Protein AF-A0A1B6HUF6-F1 (afdb_monomer_lite)

Secondary structure (DSSP, 8-state):
-----TTSEEEEEPPPTTS----EE--TTTGGG--TT--EEEEE-HHHHHHHHHHH--TTS-HHHHHHHHHHHHHHTTSHHHHHHHHHHHHHHHHHHTT-TT--HHHHHHHHHHHHHHHHTTS-----HHHHHHHHHHHHSSS---GGGS---

Organism: NCBI:txid320908

Foldseek 3Di:
DDDDDPQQKFKWWADDPPDDGQTETDDPVCVVVDDPPTDIDIDGHLLNLLQQLQVLLDPPDDPVSLQVSLQVLLRNLSYLRNLVNNLVRHLVSLVVSLPDPPDDPVSNVSSVSNVVSNVVSVNDPDDDPVVVVSVVCVVPPPPDDPPVVDDDD

pLDDT: mean 84.22, std 14.63, range [41.72, 97.56]

Sequence (153 aa):
MVTYEKGKFALQLLPSVSEPEVFVYITDFNRYMIKNGRELRLVYSPPLLAKMIKDKLNPRGSIENLTWALKKSAICSTDSTFCKEFYPTGYSALRVLLNELLLTKDLYKKALQTILNLIKSNYLKDLDKDFLLQLKKIIISDQPIEEGIIETA

Structure (mmCIF, N/CA/C/O backbone):
data_AF-A0A1B6HUF6-F1
#
_entry.id   AF-A0A1B6HUF6-F1
#
loop_
_atom_site.group_PDB
_atom_site.id
_atom_site.type_symbol
_atom_site.label_atom_id
_atom_site.label_alt_id
_atom_site.label_comp_id
_atom_site.label_asym_id
_atom_site.label_entity_id
_atom_site.label_seq_id
_atom_site.pdbx_PDB_ins_code
_atom_site.Cartn_x
_atom_site.Cartn_y
_atom_site.Cartn_z
_atom_site.occupancy
_atom_site.B_iso_or_equiv
_atom_site.auth_seq_id
_atom_site.auth_comp_id
_atom_site.auth_asym_id
_atom_site.auth_atom_id
_atom_site.pdbx_PDB_model_num
ATOM 1 N N . MET A 1 1 ? 23.726 -19.827 1.070 1.00 44.16 1 MET A N 1
ATOM 2 C CA . MET A 1 1 ? 23.733 -19.654 -0.398 1.00 44.16 1 MET A CA 1
ATOM 3 C C . MET A 1 1 ? 22.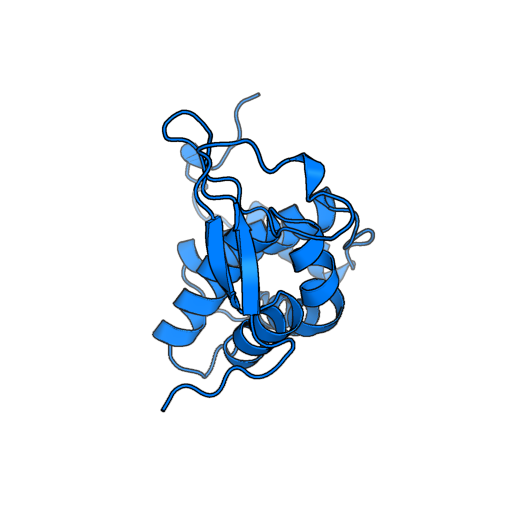406 -19.006 -0.770 1.00 44.16 1 MET A C 1
ATOM 5 O O . MET A 1 1 ? 21.381 -19.570 -0.418 1.00 44.16 1 MET A O 1
ATOM 9 N N . VAL A 1 2 ? 22.396 -17.792 -1.333 1.00 48.75 2 VAL A N 1
ATOM 10 C CA . VAL A 1 2 ? 21.142 -17.125 -1.736 1.00 48.75 2 VAL A CA 1
ATOM 11 C C . VAL A 1 2 ? 20.772 -17.649 -3.118 1.00 48.75 2 VAL A C 1
ATOM 13 O O . VAL A 1 2 ? 21.371 -17.256 -4.114 1.00 48.75 2 VAL A O 1
ATOM 16 N N . THR A 1 3 ? 19.836 -18.589 -3.181 1.00 56.84 3 THR A N 1
ATOM 17 C CA . THR A 1 3 ? 19.291 -19.095 -4.442 1.00 56.84 3 THR A CA 1
ATOM 18 C C . THR A 1 3 ? 18.327 -18.056 -5.010 1.00 56.84 3 THR A C 1
ATOM 20 O O . THR A 1 3 ? 17.380 -17.643 -4.340 1.00 56.84 3 THR A O 1
ATOM 23 N N . TYR A 1 4 ? 18.574 -17.600 -6.239 1.00 57.97 4 TYR A N 1
ATOM 24 C CA . TYR A 1 4 ? 17.667 -16.692 -6.936 1.00 57.97 4 TYR A CA 1
ATOM 25 C C . TYR A 1 4 ? 16.382 -17.444 -7.293 1.00 57.97 4 TYR A C 1
ATOM 27 O O . TYR A 1 4 ? 16.357 -18.257 -8.215 1.00 57.97 4 TYR A O 1
ATOM 35 N N . GLU A 1 5 ? 15.307 -17.193 -6.552 1.00 74.44 5 GLU A N 1
ATOM 36 C CA . GLU A 1 5 ? 13.987 -17.710 -6.897 1.00 74.44 5 GLU A CA 1
ATOM 37 C C . GLU A 1 5 ? 13.267 -16.723 -7.815 1.00 74.44 5 GLU A C 1
ATOM 39 O O . GLU A 1 5 ? 13.022 -15.560 -7.467 1.00 74.44 5 GLU A O 1
ATOM 44 N N . LYS A 1 6 ? 12.924 -17.205 -9.011 1.00 74.44 6 LYS A N 1
ATOM 45 C CA . LYS A 1 6 ? 12.212 -16.432 -10.028 1.00 74.44 6 LYS A CA 1
ATOM 46 C C . LYS A 1 6 ? 10.926 -15.843 -9.438 1.00 74.44 6 LYS A C 1
ATOM 48 O O . LYS A 1 6 ? 10.131 -16.551 -8.830 1.00 74.44 6 LYS A O 1
ATOM 53 N N . GLY A 1 7 ? 10.724 -14.540 -9.631 1.00 80.56 7 GLY A N 1
ATOM 54 C CA . GLY A 1 7 ? 9.521 -13.832 -9.180 1.00 80.56 7 GLY A CA 1
ATOM 55 C C . GLY A 1 7 ? 9.548 -13.332 -7.730 1.00 80.56 7 GLY A C 1
ATOM 56 O O . GLY A 1 7 ? 8.625 -12.618 -7.337 1.00 80.56 7 GLY A O 1
ATOM 57 N N . LYS A 1 8 ? 10.593 -13.621 -6.937 1.00 89.75 8 LYS A N 1
ATOM 58 C CA . LYS A 1 8 ? 10.734 -13.040 -5.585 1.00 89.75 8 LYS A CA 1
ATOM 59 C C . LYS A 1 8 ? 11.169 -11.582 -5.587 1.00 89.75 8 LYS A C 1
ATOM 61 O O . LYS A 1 8 ? 10.838 -10.846 -4.659 1.00 89.75 8 LYS A O 1
ATOM 66 N N . PHE A 1 9 ? 11.903 -11.169 -6.613 1.00 93.69 9 PHE A N 1
ATOM 67 C CA . PHE A 1 9 ? 12.515 -9.850 -6.673 1.00 93.69 9 PHE A CA 1
ATOM 68 C C . PHE A 1 9 ? 12.064 -9.072 -7.906 1.00 93.69 9 PHE A C 1
ATOM 70 O O . PHE A 1 9 ? 11.682 -9.656 -8.919 1.00 93.69 9 PHE A O 1
ATOM 77 N N . ALA A 1 10 ? 12.116 -7.751 -7.800 1.00 94.19 10 ALA A N 1
ATOM 78 C CA . ALA A 1 10 ? 11.866 -6.801 -8.870 1.00 94.19 10 ALA A CA 1
ATOM 79 C C . ALA A 1 10 ? 12.882 -5.655 -8.794 1.00 94.19 10 ALA A C 1
ATOM 81 O O . ALA A 1 10 ? 13.559 -5.467 -7.778 1.00 94.19 10 ALA A O 1
ATOM 82 N N . LEU A 1 11 ? 12.982 -4.892 -9.879 1.00 93.69 11 LEU A N 1
ATOM 83 C CA . LEU A 1 11 ? 13.780 -3.674 -9.923 1.00 93.69 11 LEU A CA 1
ATOM 84 C C . LEU A 1 11 ? 12.905 -2.475 -9.573 1.00 93.69 11 LEU A C 1
ATOM 86 O O . LEU A 1 11 ? 11.735 -2.408 -9.952 1.00 93.69 11 LEU A O 1
ATOM 90 N N . GLN A 1 12 ? 13.489 -1.521 -8.864 1.00 92.19 12 GLN A N 1
ATOM 91 C CA . GLN A 1 12 ? 12.849 -0.258 -8.535 1.00 92.19 12 GLN A CA 1
ATOM 92 C C . GLN A 1 12 ? 13.798 0.893 -8.840 1.00 92.19 12 GLN A C 1
ATOM 94 O O . GLN A 1 12 ? 14.993 0.807 -8.541 1.00 92.19 12 GLN A O 1
ATOM 99 N N . LEU A 1 13 ? 13.260 1.956 -9.435 1.00 88.81 13 LEU A N 1
ATOM 100 C CA . LEU A 1 13 ? 14.018 3.167 -9.717 1.00 88.81 13 LEU A CA 1
ATOM 101 C C . LEU A 1 13 ? 14.371 3.865 -8.402 1.00 88.81 13 LEU A C 1
ATOM 103 O O . LEU A 1 13 ? 13.505 4.029 -7.539 1.00 88.81 13 LEU A O 1
ATOM 107 N N . LEU A 1 14 ? 15.636 4.255 -8.238 1.00 80.38 14 LEU A N 1
ATOM 108 C CA . LEU A 1 14 ? 16.030 5.124 -7.135 1.00 80.38 14 LEU A CA 1
ATOM 109 C C . LEU A 1 14 ? 15.676 6.583 -7.480 1.00 80.38 14 LEU A C 1
ATOM 111 O O . LEU A 1 14 ? 15.893 7.004 -8.625 1.00 80.38 14 LEU A O 1
ATOM 115 N N . PRO A 1 15 ? 15.127 7.355 -6.521 1.00 70.75 15 PRO A N 1
ATOM 116 C CA . PRO A 1 15 ? 14.898 8.775 -6.728 1.00 70.75 15 PRO A CA 1
ATOM 117 C C . PRO A 1 15 ? 16.228 9.476 -7.002 1.00 70.75 15 PRO A C 1
ATOM 119 O O . PRO A 1 15 ? 17.252 9.150 -6.398 1.00 70.75 15 PRO A O 1
ATOM 122 N N . SER A 1 16 ? 16.222 10.441 -7.920 1.00 67.12 16 SER A N 1
ATOM 123 C CA . SER A 1 16 ? 17.357 11.362 -8.030 1.00 67.12 16 SER A CA 1
ATOM 124 C C . SER A 1 16 ? 17.372 12.302 -6.829 1.00 67.12 16 SER A C 1
ATOM 126 O O . SER A 1 16 ? 16.319 12.613 -6.286 1.00 67.12 16 SER A O 1
ATOM 128 N N . VAL A 1 17 ? 18.550 12.799 -6.442 1.00 64.12 17 VAL A N 1
ATOM 129 C CA . VAL A 1 17 ? 18.742 13.689 -5.273 1.00 64.12 17 VAL A CA 1
ATOM 130 C C . VAL A 1 17 ? 17.822 14.928 -5.299 1.00 64.12 17 VAL A C 1
ATOM 132 O O . VAL A 1 17 ? 17.519 15.496 -4.256 1.00 64.12 17 VAL A O 1
ATOM 135 N N . SER A 1 18 ? 17.351 15.333 -6.482 1.00 60.00 18 SER A N 1
ATOM 136 C CA . SER A 1 18 ? 16.465 16.481 -6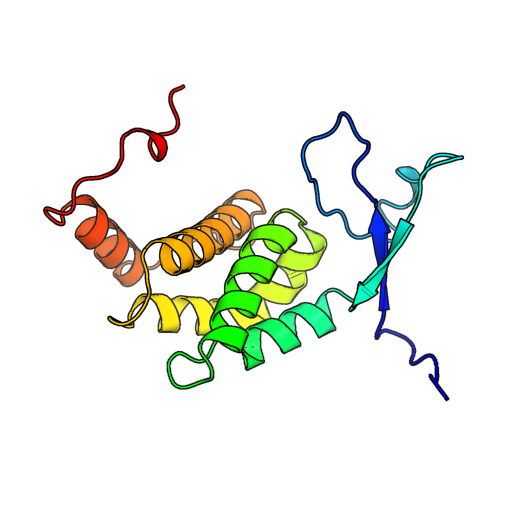.711 1.00 60.00 18 SER A CA 1
ATOM 137 C C . SER A 1 18 ? 14.982 16.134 -6.911 1.00 60.00 18 SER A C 1
ATOM 139 O O . SER A 1 18 ? 14.186 17.033 -7.164 1.00 60.00 18 SER A O 1
ATOM 141 N N . GLU A 1 19 ? 14.602 14.857 -6.885 1.00 60.31 19 GLU A N 1
ATOM 142 C CA . GLU A 1 19 ? 13.217 14.413 -7.076 1.00 60.31 19 GLU A CA 1
ATOM 143 C C . GLU A 1 19 ? 12.619 14.031 -5.708 1.00 60.31 19 GLU A C 1
ATOM 145 O O . GLU A 1 19 ? 13.321 13.436 -4.885 1.00 60.31 19 GLU A O 1
ATOM 150 N N . PRO A 1 20 ? 11.334 14.341 -5.432 1.00 60.97 20 PRO A N 1
ATOM 151 C CA . PRO A 1 20 ? 10.654 13.776 -4.268 1.00 60.97 20 PRO A CA 1
ATOM 152 C C . PRO A 1 20 ? 10.788 12.245 -4.282 1.00 60.97 20 PRO A C 1
ATOM 154 O O . PRO A 1 20 ? 10.914 11.655 -5.354 1.00 60.97 20 PRO A O 1
ATOM 157 N N . GLU A 1 21 ? 10.787 11.590 -3.114 1.00 62.09 21 GLU A N 1
ATOM 158 C CA . GLU A 1 21 ? 10.931 10.130 -3.011 1.00 62.09 21 GLU A CA 1
ATOM 159 C C . GLU A 1 21 ? 9.767 9.401 -3.711 1.00 62.09 21 GLU A C 1
ATOM 161 O O . GLU A 1 21 ? 8.784 9.002 -3.086 1.00 62.09 21 GLU A O 1
ATOM 166 N N . VAL A 1 22 ? 9.865 9.217 -5.028 1.00 67.44 22 VAL A N 1
ATOM 167 C CA . VAL A 1 22 ? 8.901 8.446 -5.807 1.00 67.44 22 VAL A CA 1
ATOM 168 C C . VAL A 1 22 ? 9.385 7.006 -5.858 1.00 67.44 22 VAL A C 1
ATOM 170 O O . VAL A 1 22 ? 10.460 6.691 -6.368 1.00 67.44 22 VAL A O 1
ATOM 173 N N . PHE A 1 23 ? 8.573 6.109 -5.314 1.00 79.88 23 PHE A N 1
ATOM 174 C CA . PHE A 1 23 ? 8.815 4.679 -5.377 1.00 79.88 23 PHE A CA 1
ATOM 175 C C . PHE A 1 23 ? 8.215 4.189 -6.691 1.00 79.88 23 PHE A C 1
ATOM 177 O O . PHE A 1 23 ? 7.004 4.232 -6.833 1.00 79.88 23 PHE A O 1
ATOM 184 N N . VAL A 1 24 ? 9.038 3.743 -7.649 1.00 89.38 24 VAL A N 1
ATOM 185 C CA . VAL A 1 24 ? 8.539 3.274 -8.959 1.00 89.38 24 VAL A CA 1
ATOM 186 C C . VAL A 1 24 ? 9.083 1.897 -9.293 1.00 89.38 24 VAL A C 1
ATOM 188 O O . VAL A 1 24 ? 10.284 1.740 -9.536 1.00 89.38 24 VAL A O 1
ATOM 191 N N . TYR A 1 25 ? 8.210 0.891 -9.304 1.00 94.00 25 TYR A N 1
ATOM 192 C CA . TYR A 1 25 ? 8.577 -0.445 -9.767 1.00 94.00 25 TYR A CA 1
ATOM 193 C C . TYR A 1 25 ? 8.810 -0.436 -11.278 1.00 94.00 25 TYR A C 1
ATOM 195 O O . TYR A 1 25 ? 8.018 0.116 -12.040 1.00 94.00 25 TYR A O 1
ATOM 203 N N . ILE A 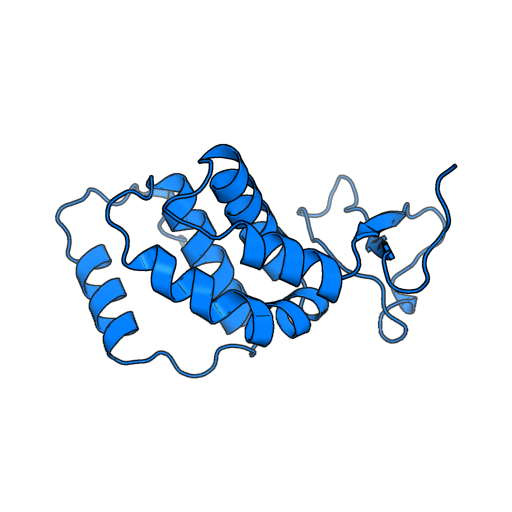1 26 ? 9.892 -1.077 -11.718 1.00 94.31 26 ILE A N 1
ATOM 204 C CA . ILE A 1 26 ? 10.184 -1.257 -13.138 1.00 94.31 26 ILE A CA 1
ATOM 205 C C . ILE A 1 26 ? 9.434 -2.486 -13.655 1.00 94.31 26 ILE A C 1
ATOM 207 O O . ILE A 1 26 ? 9.522 -3.582 -13.102 1.00 94.31 26 ILE A O 1
ATOM 211 N N . THR A 1 27 ? 8.716 -2.287 -14.749 1.00 93.31 27 THR A N 1
ATOM 212 C CA . THR A 1 27 ? 7.899 -3.253 -15.480 1.00 93.31 27 THR A CA 1
ATOM 213 C C . THR A 1 27 ? 8.287 -3.220 -16.956 1.00 93.31 27 THR A C 1
ATOM 215 O O . THR A 1 27 ? 8.932 -2.277 -17.416 1.00 93.31 27 THR A O 1
ATOM 218 N N . ASP A 1 28 ? 7.838 -4.201 -17.740 1.00 92.38 28 ASP A N 1
ATOM 219 C CA . ASP A 1 28 ? 8.035 -4.166 -19.195 1.00 92.38 28 ASP A CA 1
ATOM 220 C C . ASP A 1 28 ? 7.401 -2.935 -19.855 1.00 92.38 28 ASP A C 1
ATOM 222 O O . ASP A 1 28 ? 7.915 -2.446 -20.859 1.00 92.38 28 ASP A O 1
ATOM 226 N N . PHE A 1 29 ? 6.328 -2.401 -19.264 1.00 91.31 29 PHE A N 1
ATOM 227 C CA . PHE A 1 29 ? 5.643 -1.216 -19.766 1.00 91.31 29 PHE A CA 1
ATOM 228 C C . PHE A 1 29 ? 6.452 0.062 -19.539 1.00 91.31 29 PHE A C 1
ATOM 230 O O . PHE A 1 29 ? 6.541 0.877 -20.445 1.00 91.31 29 PHE A O 1
ATOM 237 N N . ASN A 1 30 ? 7.061 0.237 -18.362 1.00 90.56 30 ASN A N 1
ATOM 238 C CA . ASN A 1 30 ? 7.735 1.485 -17.981 1.00 90.56 30 ASN A CA 1
ATOM 239 C C . ASN A 1 30 ? 9.274 1.413 -18.005 1.00 90.56 30 ASN A C 1
ATOM 241 O O . ASN A 1 30 ? 9.937 2.380 -17.636 1.00 90.56 30 ASN A O 1
ATOM 245 N N . ARG A 1 31 ? 9.874 0.312 -18.484 1.00 91.62 31 ARG A N 1
ATOM 246 C CA . ARG A 1 31 ? 11.342 0.162 -18.588 1.00 91.62 31 ARG A CA 1
ATOM 247 C C . ARG A 1 31 ? 12.029 1.237 -19.436 1.00 91.62 31 ARG A C 1
ATOM 249 O O . ARG A 1 31 ? 13.221 1.464 -19.270 1.00 91.62 31 ARG A O 1
ATOM 256 N N . TYR A 1 32 ? 11.289 1.929 -20.305 1.00 89.75 32 TYR A N 1
ATOM 257 C CA . TYR A 1 32 ? 11.790 3.087 -21.054 1.00 89.75 32 TYR A CA 1
ATOM 258 C C . TYR A 1 32 ? 12.198 4.263 -20.144 1.00 89.75 32 TYR A C 1
ATOM 260 O O . TYR A 1 32 ? 12.912 5.159 -20.585 1.00 89.75 32 TYR A O 1
ATOM 268 N N . MET A 1 33 ? 11.758 4.278 -18.879 1.00 85.94 33 MET A N 1
ATOM 269 C CA . MET A 1 33 ? 12.150 5.284 -17.886 1.00 85.94 33 MET A CA 1
ATOM 270 C C . MET A 1 33 ? 13.601 5.121 -17.411 1.00 85.94 33 MET A C 1
ATOM 272 O O . MET A 1 33 ? 14.152 6.040 -16.800 1.00 85.94 33 MET A O 1
ATOM 276 N N . ILE A 1 34 ? 14.230 3.971 -17.672 1.00 89.69 34 ILE A N 1
ATOM 277 C CA . ILE A 1 34 ? 15.615 3.704 -17.286 1.00 89.69 34 ILE A CA 1
ATOM 278 C C . ILE A 1 34 ? 16.539 4.484 -18.227 1.00 89.69 34 ILE A C 1
ATOM 280 O O . ILE A 1 34 ? 16.635 4.187 -19.416 1.00 89.69 34 ILE A O 1
ATOM 284 N N . LYS A 1 35 ? 17.229 5.490 -17.683 1.00 87.88 35 LYS A N 1
ATOM 285 C CA . LYS A 1 35 ? 18.248 6.276 -18.395 1.00 87.88 35 LYS A CA 1
ATOM 286 C C . LYS A 1 35 ? 19.646 5.788 -18.021 1.00 87.88 35 LYS A C 1
ATOM 288 O O . LYS A 1 35 ? 19.861 5.325 -16.902 1.00 87.88 35 LYS A O 1
ATOM 293 N N . ASN A 1 36 ? 20.609 5.942 -18.926 1.00 87.81 36 ASN A N 1
ATOM 294 C CA . ASN A 1 36 ? 22.011 5.639 -18.629 1.00 87.81 36 ASN A CA 1
ATOM 295 C C . ASN A 1 36 ? 22.496 6.447 -17.416 1.00 87.81 36 ASN A C 1
ATOM 297 O O . ASN A 1 36 ? 22.192 7.633 -17.295 1.00 87.81 36 ASN A O 1
ATOM 301 N N . GLY A 1 37 ? 23.228 5.787 -16.517 1.00 84.94 37 GLY A N 1
ATOM 302 C CA . GLY A 1 37 ? 23.711 6.386 -15.270 1.00 84.94 37 GLY A CA 1
ATOM 303 C C . GLY A 1 37 ? 22.674 6.473 -14.141 1.00 84.94 37 GLY A C 1
ATOM 304 O O . GLY A 1 37 ? 23.015 6.955 -13.067 1.00 84.94 37 GLY A O 1
ATOM 305 N N . ARG A 1 38 ? 21.428 6.007 -14.336 1.00 83.50 38 ARG A N 1
ATOM 306 C CA . ARG A 1 38 ? 20.463 5.845 -13.233 1.00 83.50 38 ARG A CA 1
ATOM 307 C C . ARG A 1 38 ? 20.746 4.550 -12.473 1.00 83.50 38 ARG A C 1
ATOM 309 O O . ARG A 1 38 ? 20.898 3.487 -13.072 1.00 83.50 38 ARG A O 1
ATOM 316 N N . GLU A 1 39 ? 20.737 4.641 -11.151 1.00 86.94 39 GLU A N 1
ATOM 317 C CA . GLU A 1 39 ? 20.828 3.479 -10.276 1.00 86.94 39 GLU A CA 1
ATOM 318 C C . GLU A 1 39 ? 19.451 2.834 -10.064 1.00 86.94 39 GLU A C 1
ATOM 320 O O . GLU A 1 39 ? 18.417 3.503 -9.958 1.00 86.94 39 GLU A O 1
ATOM 325 N N . LEU A 1 40 ? 19.450 1.505 -9.987 1.00 90.25 40 LEU A N 1
ATOM 326 C CA . LEU A 1 40 ? 18.282 0.694 -9.668 1.00 90.25 40 LEU A CA 1
ATOM 327 C C . LEU A 1 40 ? 18.579 -0.108 -8.411 1.00 90.25 40 LEU A C 1
ATOM 329 O O . LEU A 1 40 ? 19.695 -0.592 -8.221 1.00 90.25 40 LEU A O 1
ATOM 333 N N . ARG A 1 41 ? 17.556 -0.321 -7.587 1.00 90.81 41 ARG A N 1
ATOM 334 C CA . ARG A 1 41 ? 17.655 -1.228 -6.444 1.00 90.81 41 ARG A CA 1
ATOM 335 C C . ARG A 1 41 ? 16.887 -2.518 -6.689 1.00 90.81 41 ARG A C 1
ATOM 337 O O . ARG A 1 41 ? 15.788 -2.506 -7.248 1.00 90.81 41 ARG A O 1
ATOM 344 N N . LEU A 1 42 ? 17.457 -3.624 -6.218 1.00 91.56 42 LEU A N 1
ATOM 345 C CA . LEU A 1 42 ? 16.774 -4.910 -6.142 1.00 91.56 42 LEU A CA 1
ATOM 346 C C . LEU A 1 42 ? 15.899 -4.938 -4.883 1.00 91.56 42 LEU A C 1
ATOM 348 O O . LEU A 1 42 ? 16.386 -4.732 -3.773 1.00 91.56 42 LEU A O 1
ATOM 352 N N . VAL A 1 43 ? 14.606 -5.185 -5.055 1.00 92.88 43 VAL A N 1
ATOM 353 C CA . VAL A 1 43 ? 13.612 -5.212 -3.972 1.00 92.88 43 VAL A CA 1
ATOM 354 C C . VAL A 1 43 ? 12.720 -6.439 -4.090 1.00 92.88 43 VAL A C 1
ATOM 356 O O . VAL A 1 43 ? 12.727 -7.116 -5.115 1.00 92.88 43 VAL A O 1
ATOM 359 N N . TYR A 1 44 ? 11.925 -6.729 -3.059 1.00 94.81 44 TYR A N 1
ATOM 360 C CA . TYR A 1 44 ? 10.863 -7.727 -3.178 1.00 94.81 44 TYR A CA 1
ATOM 361 C C . TYR A 1 44 ? 9.874 -7.335 -4.273 1.00 94.81 44 TYR A C 1
ATOM 363 O O . TYR A 1 44 ? 9.519 -6.159 -4.416 1.00 94.81 44 TYR A O 1
ATOM 371 N N . SER A 1 45 ? 9.423 -8.334 -5.029 1.00 95.19 45 SER A N 1
ATOM 372 C CA . SER A 1 45 ? 8.402 -8.140 -6.050 1.00 95.19 45 SER A CA 1
ATOM 373 C C . SER A 1 45 ? 7.102 -7.606 -5.431 1.00 95.19 45 SER A C 1
ATOM 375 O O . SER A 1 45 ? 6.814 -7.905 -4.265 1.00 95.19 45 SER A O 1
ATOM 377 N N . PRO A 1 46 ? 6.299 -6.829 -6.183 1.00 95.62 46 PRO A N 1
ATOM 378 C CA . PRO A 1 46 ? 5.057 -6.262 -5.662 1.00 95.62 46 PRO A CA 1
ATOM 379 C C . PRO A 1 46 ? 4.108 -7.293 -5.013 1.00 95.62 46 PRO A C 1
ATOM 381 O O . PRO A 1 46 ? 3.661 -7.028 -3.894 1.00 95.62 46 PRO A O 1
ATOM 384 N N . PRO A 1 47 ? 3.874 -8.495 -5.591 1.00 96.25 47 PRO A N 1
ATOM 385 C CA . PRO A 1 47 ? 3.012 -9.503 -4.966 1.00 96.25 47 PRO A CA 1
ATOM 386 C C . PRO A 1 47 ? 3.570 -10.028 -3.639 1.00 96.25 47 PRO A C 1
ATOM 388 O O . PRO A 1 47 ? 2.839 -10.179 -2.657 1.00 96.25 47 PRO A O 1
ATOM 391 N N . LEU A 1 48 ? 4.882 -10.288 -3.581 1.00 96.00 48 LEU A N 1
ATOM 392 C CA . LEU A 1 48 ? 5.525 -10.790 -2.369 1.00 96.00 48 LEU A CA 1
ATOM 393 C C . LEU A 1 48 ? 5.505 -9.733 -1.263 1.00 96.00 48 LEU A C 1
ATOM 395 O O . LEU A 1 48 ? 5.173 -10.048 -0.120 1.00 96.00 48 LEU A O 1
ATOM 399 N N . LEU A 1 49 ? 5.805 -8.477 -1.599 1.00 96.38 49 LEU A N 1
ATOM 400 C CA . LEU A 1 49 ? 5.761 -7.381 -0.639 1.00 96.38 49 LEU A CA 1
ATOM 401 C C . LEU A 1 49 ? 4.335 -7.145 -0.120 1.00 96.38 49 LEU A C 1
ATOM 403 O O . LEU A 1 49 ? 4.153 -7.001 1.088 1.00 96.38 49 LEU A O 1
ATOM 407 N N . ALA A 1 50 ? 3.328 -7.159 -0.999 1.00 97.25 50 ALA A N 1
ATOM 408 C CA . ALA A 1 50 ? 1.925 -7.029 -0.612 1.00 97.25 50 ALA A CA 1
ATOM 409 C C . ALA A 1 50 ? 1.506 -8.120 0.386 1.00 97.25 50 ALA A C 1
ATOM 411 O O . ALA A 1 50 ? 0.907 -7.814 1.421 1.00 97.25 50 ALA A O 1
ATOM 412 N N . LYS A 1 51 ? 1.892 -9.376 0.128 1.00 96.94 51 LYS A N 1
ATOM 413 C CA . LYS A 1 51 ? 1.671 -10.496 1.051 1.00 96.94 51 LYS A CA 1
ATOM 414 C C . LYS A 1 51 ? 2.378 -10.279 2.392 1.00 96.94 51 LYS A C 1
ATOM 416 O O . LYS A 1 51 ? 1.745 -10.366 3.437 1.00 96.94 51 LYS A O 1
ATOM 421 N N . MET A 1 52 ? 3.666 -9.929 2.375 1.00 96.75 52 MET A N 1
ATOM 422 C CA . MET A 1 52 ? 4.442 -9.681 3.597 1.00 96.75 52 MET A CA 1
ATOM 423 C C . MET A 1 52 ? 3.868 -8.550 4.456 1.00 96.75 52 MET A C 1
ATOM 425 O O . MET A 1 52 ? 3.968 -8.617 5.682 1.00 96.75 52 MET A O 1
ATOM 429 N N . ILE A 1 53 ? 3.332 -7.503 3.823 1.00 97.44 53 ILE A N 1
ATOM 430 C CA . ILE A 1 53 ? 2.656 -6.399 4.507 1.00 9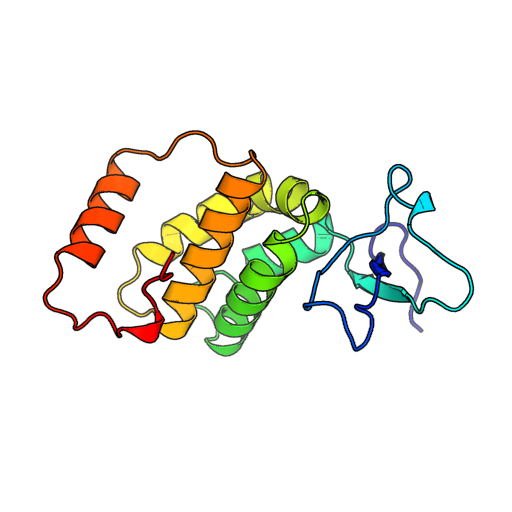7.44 53 ILE A CA 1
ATOM 431 C C . ILE A 1 53 ? 1.361 -6.909 5.129 1.00 97.44 53 ILE A C 1
ATOM 433 O O . ILE A 1 53 ? 1.183 -6.733 6.329 1.00 97.44 53 ILE A O 1
ATOM 437 N N . LYS A 1 54 ? 0.495 -7.581 4.358 1.00 96.81 54 LYS A N 1
ATOM 438 C CA . LYS A 1 54 ? -0.758 -8.162 4.863 1.00 96.81 54 LYS A CA 1
ATOM 439 C C . LYS A 1 54 ? -0.520 -9.027 6.102 1.00 96.81 54 LYS A C 1
ATOM 441 O O . LYS A 1 54 ? -1.181 -8.822 7.112 1.00 96.81 54 LYS A O 1
ATOM 446 N N . ASP A 1 55 ? 0.454 -9.933 6.047 1.00 96.00 55 ASP A N 1
ATOM 447 C CA . ASP A 1 55 ? 0.760 -10.857 7.146 1.00 96.00 55 ASP A CA 1
ATOM 448 C C . ASP A 1 55 ? 1.210 -10.126 8.430 1.00 96.00 55 ASP A C 1
ATOM 450 O O . ASP A 1 55 ? 1.097 -10.663 9.532 1.00 96.00 55 ASP A O 1
ATOM 454 N N . LYS A 1 56 ? 1.709 -8.889 8.302 1.00 95.75 56 LYS A N 1
ATOM 455 C CA . LYS A 1 56 ? 2.142 -8.028 9.414 1.00 95.75 56 LYS A CA 1
ATOM 456 C C . LYS A 1 56 ? 1.111 -6.969 9.819 1.00 95.75 56 LYS A C 1
ATOM 458 O O . LYS A 1 56 ? 1.294 -6.336 10.857 1.00 95.75 56 LYS A O 1
ATOM 463 N N . LEU A 1 57 ? 0.026 -6.790 9.061 1.00 94.31 57 LEU A N 1
ATOM 464 C CA . LEU A 1 57 ? -1.124 -5.958 9.438 1.00 94.31 57 LEU A CA 1
ATOM 465 C C . LEU A 1 57 ? -2.000 -6.705 10.453 1.00 94.31 57 LEU A C 1
ATOM 467 O O . LEU A 1 57 ? -3.146 -7.055 10.183 1.00 94.31 57 LEU A O 1
ATOM 471 N N . ASN A 1 58 ? -1.433 -6.969 11.628 1.00 89.69 58 ASN A N 1
ATOM 472 C CA . ASN A 1 58 ? -2.108 -7.638 12.729 1.00 89.69 58 ASN A CA 1
ATOM 473 C C . ASN A 1 58 ? -2.052 -6.743 13.980 1.00 89.69 58 ASN A C 1
ATOM 475 O O . ASN A 1 58 ? -0.961 -6.553 14.521 1.00 89.69 58 ASN A O 1
ATOM 479 N N . PRO A 1 59 ? -3.194 -6.228 14.473 1.00 79.88 59 PRO A N 1
ATOM 480 C CA . PRO A 1 59 ? -3.230 -5.338 15.636 1.00 79.88 59 PRO A CA 1
ATOM 481 C C . PRO A 1 59 ? -2.834 -6.037 16.943 1.00 79.88 59 PRO A C 1
ATOM 483 O O . PRO A 1 59 ? -2.421 -5.382 17.893 1.00 79.88 59 PRO A O 1
ATOM 486 N N . ARG A 1 60 ? -2.919 -7.372 16.987 1.00 85.31 60 ARG A N 1
ATOM 487 C CA . ARG A 1 60 ? -2.473 -8.202 18.117 1.00 85.31 60 ARG A CA 1
ATOM 488 C C . ARG A 1 60 ? -1.043 -8.721 17.940 1.00 85.31 60 ARG A C 1
ATOM 490 O O . ARG A 1 60 ? -0.562 -9.489 18.768 1.00 85.31 60 ARG A O 1
ATOM 497 N N . GLY A 1 61 ? -0.397 -8.380 16.826 1.00 85.88 61 GLY A N 1
ATOM 498 C CA . GLY A 1 61 ? 0.974 -8.767 16.524 1.00 85.88 61 GLY A CA 1
ATOM 499 C C . GLY A 1 61 ? 2.004 -7.835 17.161 1.00 85.88 61 GLY A C 1
ATOM 500 O O . GLY A 1 61 ? 1.683 -6.936 17.933 1.00 85.88 61 GLY A O 1
ATOM 501 N N . SER A 1 62 ? 3.274 -8.036 16.802 1.00 91.75 62 SER A N 1
ATOM 502 C CA . SER A 1 62 ? 4.350 -7.125 17.205 1.00 91.75 62 SER A CA 1
ATOM 503 C C . SER A 1 62 ? 4.112 -5.711 16.660 1.00 91.75 62 SER A C 1
ATOM 505 O O . SER A 1 62 ? 3.888 -5.532 15.459 1.00 91.75 62 SER A O 1
ATOM 507 N N . ILE A 1 63 ? 4.247 -4.706 17.532 1.00 90.75 63 ILE A N 1
ATOM 508 C CA . ILE A 1 63 ? 4.165 -3.288 17.159 1.00 90.75 63 ILE A CA 1
ATOM 509 C C . ILE A 1 63 ? 5.222 -2.905 16.118 1.00 90.75 63 ILE A C 1
ATOM 511 O O . ILE A 1 63 ? 4.961 -2.073 15.252 1.00 90.75 63 ILE A O 1
ATOM 515 N N . GLU A 1 64 ? 6.394 -3.541 16.148 1.00 93.56 64 GLU A N 1
ATOM 516 C CA . GLU A 1 64 ? 7.462 -3.318 15.172 1.00 93.56 64 GLU A CA 1
ATOM 517 C C . GLU A 1 64 ? 7.034 -3.790 13.777 1.00 93.56 64 GLU A C 1
ATOM 519 O O . GLU A 1 64 ? 7.164 -3.054 12.797 1.00 93.56 64 GLU A O 1
ATOM 524 N N . ASN A 1 65 ? 6.430 -4.980 13.697 1.00 94.81 65 ASN A N 1
ATOM 525 C CA . ASN A 1 65 ? 5.892 -5.520 12.449 1.00 94.81 65 ASN A CA 1
ATOM 526 C C . ASN A 1 65 ? 4.767 -4.643 11.898 1.00 94.81 65 ASN A C 1
ATOM 528 O O . ASN A 1 65 ? 4.759 -4.347 10.701 1.00 94.81 65 ASN A O 1
ATOM 532 N N . LEU A 1 66 ? 3.853 -4.201 12.764 1.00 94.19 66 LEU A N 1
ATOM 533 C CA . LEU A 1 66 ? 2.762 -3.314 12.377 1.00 94.19 66 LEU A CA 1
ATOM 534 C C . LEU A 1 66 ? 3.290 -1.962 11.875 1.00 94.19 66 LEU A C 1
ATOM 536 O O . LEU A 1 66 ? 2.889 -1.489 10.811 1.00 94.19 66 LEU A O 1
ATOM 540 N N . THR A 1 67 ? 4.244 -1.374 12.600 1.00 94.44 67 THR A N 1
ATOM 541 C CA . THR A 1 67 ? 4.907 -0.117 12.226 1.00 94.44 67 THR A CA 1
ATOM 542 C C . THR A 1 67 ? 5.589 -0.241 10.871 1.00 94.44 67 THR A C 1
ATOM 544 O O . THR A 1 67 ? 5.417 0.617 10.003 1.00 94.44 67 THR A O 1
ATOM 547 N N . TRP A 1 68 ? 6.339 -1.322 10.659 1.00 95.88 68 TRP A N 1
ATOM 548 C CA . TRP A 1 68 ? 6.988 -1.599 9.384 1.00 95.88 68 TRP A CA 1
ATOM 549 C C . TRP A 1 68 ? 5.965 -1.746 8.254 1.00 95.88 68 TRP A C 1
ATOM 551 O O . TRP A 1 68 ? 6.130 -1.128 7.202 1.00 95.88 68 TRP A O 1
ATOM 561 N N . ALA A 1 69 ? 4.886 -2.504 8.472 1.00 96.69 69 ALA A N 1
ATOM 562 C CA . ALA A 1 69 ? 3.861 -2.765 7.464 1.00 96.69 69 ALA A CA 1
ATOM 563 C C . ALA A 1 69 ? 3.136 -1.485 7.035 1.00 96.69 69 ALA A C 1
ATOM 565 O O . ALA A 1 69 ? 2.965 -1.241 5.839 1.00 96.69 69 ALA A O 1
ATOM 566 N N . LEU A 1 70 ? 2.763 -0.634 7.993 1.00 96.00 70 LEU A N 1
ATOM 567 C CA . LEU A 1 70 ? 2.083 0.634 7.729 1.00 96.00 70 LEU A CA 1
ATOM 568 C C . LEU A 1 70 ? 2.999 1.658 7.060 1.00 96.00 70 LEU A C 1
ATOM 570 O O . LEU A 1 70 ? 2.602 2.294 6.086 1.00 96.00 70 LEU A O 1
ATOM 574 N N . LYS A 1 71 ? 4.256 1.781 7.505 1.00 95.12 71 LYS A N 1
ATOM 575 C CA . LYS A 1 71 ? 5.231 2.658 6.837 1.00 95.12 71 LYS A CA 1
ATOM 576 C C . LYS A 1 71 ? 5.504 2.198 5.406 1.00 95.12 71 LYS A C 1
ATOM 578 O O . LYS A 1 71 ? 5.505 3.019 4.492 1.00 95.12 71 LYS A O 1
ATOM 583 N N . LYS A 1 72 ? 5.709 0.893 5.191 1.00 95.00 72 LYS A N 1
ATOM 584 C CA . LYS A 1 72 ? 5.977 0.343 3.855 1.00 95.00 72 LYS A CA 1
ATOM 585 C C . LYS A 1 72 ? 4.779 0.463 2.922 1.00 95.00 72 LYS A C 1
ATOM 587 O O . LYS A 1 72 ? 4.971 0.876 1.786 1.00 95.00 72 LYS A O 1
ATOM 592 N N . SER A 1 73 ? 3.565 0.168 3.381 1.00 95.94 73 SER A N 1
ATOM 593 C CA . SER A 1 73 ? 2.359 0.329 2.555 1.00 95.94 73 SER A CA 1
ATOM 594 C C . SER A 1 73 ? 2.093 1.788 2.182 1.00 95.94 73 SER A C 1
ATOM 596 O O . SER A 1 73 ? 1.825 2.063 1.013 1.00 95.94 73 SER A O 1
ATOM 598 N N . ALA A 1 74 ? 2.265 2.733 3.112 1.00 94.50 74 ALA A N 1
ATOM 599 C CA . ALA A 1 74 ? 2.079 4.161 2.835 1.00 94.50 74 ALA A CA 1
ATOM 600 C C . ALA A 1 74 ? 3.027 4.676 1.745 1.00 94.50 74 ALA A C 1
ATOM 602 O O . ALA A 1 74 ? 2.629 5.456 0.886 1.00 94.50 74 ALA A O 1
ATOM 603 N N . ILE A 1 75 ? 4.272 4.207 1.767 1.00 91.62 75 ILE A N 1
ATOM 604 C CA . ILE A 1 75 ? 5.296 4.585 0.798 1.00 91.62 75 ILE A CA 1
ATOM 605 C C . ILE A 1 75 ? 5.062 3.887 -0.550 1.00 91.62 75 ILE A C 1
ATOM 607 O O . ILE A 1 75 ? 5.000 4.536 -1.592 1.00 91.62 75 ILE A O 1
ATOM 611 N N . CYS A 1 76 ? 4.913 2.561 -0.549 1.00 93.44 76 CYS A N 1
ATOM 612 C CA . CYS A 1 76 ? 4.824 1.777 -1.781 1.00 93.44 76 CYS A CA 1
ATOM 613 C C . CYS A 1 76 ? 3.506 1.985 -2.532 1.00 93.44 76 CYS A C 1
ATOM 615 O O . CYS A 1 76 ? 3.480 1.805 -3.742 1.00 93.44 76 CYS A O 1
ATOM 617 N N . SER A 1 77 ? 2.433 2.403 -1.856 1.00 94.69 77 SER A N 1
ATOM 618 C CA . SER A 1 77 ? 1.156 2.741 -2.504 1.00 94.69 77 SER A CA 1
ATOM 619 C C . SER A 1 77 ? 1.221 3.973 -3.410 1.00 94.69 77 SER A C 1
ATOM 621 O O . SER A 1 77 ? 0.285 4.220 -4.160 1.00 94.69 77 SER A O 1
ATOM 623 N N . THR A 1 78 ? 2.324 4.724 -3.412 1.00 92.25 78 THR A N 1
ATOM 624 C CA . THR A 1 78 ? 2.563 5.749 -4.444 1.00 92.25 78 THR A CA 1
ATOM 625 C C . THR A 1 78 ? 2.774 5.146 -5.841 1.00 92.25 78 THR A C 1
ATOM 627 O O . THR A 1 78 ? 2.575 5.836 -6.837 1.00 92.25 78 THR A O 1
ATOM 630 N N . ASP A 1 79 ? 3.119 3.856 -5.926 1.00 92.75 79 ASP A N 1
ATOM 631 C CA . ASP A 1 79 ? 3.299 3.115 -7.171 1.00 92.75 79 ASP A CA 1
ATOM 632 C C . ASP A 1 79 ? 2.033 2.337 -7.560 1.00 92.75 79 ASP A C 1
ATOM 634 O O . ASP A 1 79 ? 1.507 1.523 -6.792 1.00 92.75 79 ASP A O 1
ATOM 638 N N . SER A 1 80 ? 1.574 2.511 -8.799 1.00 92.94 80 SER A N 1
ATOM 639 C CA . SER A 1 80 ? 0.378 1.825 -9.298 1.00 92.94 80 SER A CA 1
ATOM 640 C C . SER A 1 80 ? 0.568 0.313 -9.480 1.00 92.94 80 SER A C 1
ATOM 642 O O . SER A 1 80 ? -0.414 -0.427 -9.372 1.00 92.94 80 SER A O 1
ATOM 644 N N . THR A 1 81 ? 1.798 -0.168 -9.707 1.00 95.06 81 THR A N 1
ATOM 645 C CA . THR A 1 81 ? 2.120 -1.605 -9.794 1.00 95.06 81 THR A CA 1
ATOM 646 C C . THR A 1 81 ? 1.969 -2.261 -8.429 1.00 95.06 81 THR A C 1
ATOM 648 O O . THR A 1 81 ? 1.387 -3.337 -8.323 1.00 95.06 81 THR A O 1
ATOM 651 N N . PHE A 1 82 ? 2.436 -1.606 -7.365 1.00 96.06 82 PHE A N 1
ATOM 652 C CA . PHE A 1 82 ? 2.206 -2.081 -6.003 1.00 96.06 82 PHE A CA 1
ATOM 653 C C . PHE A 1 82 ? 0.725 -2.032 -5.622 1.00 96.06 82 PHE A C 1
ATOM 655 O O . PHE A 1 82 ? 0.211 -3.013 -5.086 1.00 96.06 82 PHE A O 1
ATOM 662 N N . CYS A 1 83 ? 0.020 -0.938 -5.926 1.00 96.69 83 CYS A N 1
ATOM 663 C CA . CYS A 1 83 ? -1.412 -0.824 -5.639 1.00 96.69 83 CYS A CA 1
ATOM 664 C C . CYS A 1 83 ? -2.235 -1.950 -6.279 1.00 96.69 83 CYS A C 1
ATOM 666 O O . CYS A 1 83 ? -3.124 -2.491 -5.618 1.00 96.69 83 CYS A O 1
ATOM 668 N N . LYS A 1 84 ? -1.884 -2.357 -7.508 1.00 96.56 84 LYS A N 1
ATOM 669 C CA . LYS A 1 84 ? -2.501 -3.490 -8.213 1.00 96.56 84 LYS A CA 1
ATOM 670 C C . LYS A 1 84 ? -2.494 -4.776 -7.393 1.00 96.56 84 LYS A C 1
ATOM 672 O O . LYS A 1 84 ? -3.498 -5.477 -7.340 1.00 96.56 84 LYS A O 1
ATOM 677 N N . GLU A 1 85 ? -1.363 -5.074 -6.762 1.00 97.06 85 GLU A N 1
ATOM 678 C CA . GLU A 1 85 ? -1.162 -6.311 -6.005 1.00 97.06 85 GLU A CA 1
ATOM 679 C C . GLU A 1 85 ? -1.652 -6.186 -4.556 1.00 97.06 85 GLU A C 1
ATOM 681 O O . GLU A 1 85 ? -2.185 -7.135 -3.972 1.00 97.06 85 GLU A O 1
ATOM 686 N N . PHE A 1 86 ? -1.495 -5.002 -3.956 1.00 97.56 86 PHE A N 1
ATOM 687 C CA . PHE A 1 86 ? -1.867 -4.758 -2.568 1.00 97.56 86 PHE A CA 1
ATOM 688 C C . PHE A 1 86 ? -3.375 -4.653 -2.366 1.00 97.56 86 PHE A C 1
ATOM 690 O O . PHE A 1 86 ? -3.872 -5.177 -1.371 1.00 97.56 86 PHE A O 1
ATOM 697 N N . TYR A 1 87 ? -4.111 -4.025 -3.287 1.00 96.88 87 TYR A N 1
ATOM 698 C CA . TYR A 1 87 ? -5.557 -3.850 -3.153 1.00 96.88 87 TYR A CA 1
ATOM 699 C C . TYR A 1 87 ? -6.305 -5.171 -2.878 1.00 96.88 87 TYR A C 1
ATOM 701 O O . TYR A 1 87 ? -6.916 -5.280 -1.813 1.00 96.88 87 TYR A O 1
ATOM 709 N N . PRO A 1 88 ? -6.212 -6.214 -3.728 1.00 95.75 88 PRO A N 1
ATOM 710 C CA . PRO A 1 88 ? -6.920 -7.472 -3.476 1.00 95.75 88 PRO A CA 1
ATOM 711 C C . PRO A 1 88 ? -6.357 -8.257 -2.278 1.00 95.75 88 PRO A C 1
ATOM 713 O O . PRO A 1 88 ? -7.061 -9.072 -1.687 1.00 95.75 88 PRO A O 1
ATOM 716 N N . THR A 1 89 ? -5.094 -8.030 -1.907 1.00 93.88 89 THR A N 1
ATOM 717 C CA . THR A 1 89 ? -4.387 -8.855 -0.914 1.00 93.88 89 THR A CA 1
ATOM 718 C C . THR A 1 89 ? -4.489 -8.306 0.510 1.00 93.88 89 THR A C 1
ATOM 720 O O . THR A 1 89 ? -4.629 -9.079 1.460 1.00 93.88 89 THR A O 1
ATOM 723 N N . GLY A 1 90 ? -4.372 -6.988 0.674 1.00 94.62 90 GLY A N 1
ATOM 724 C CA . GLY A 1 90 ? -4.105 -6.331 1.956 1.00 94.62 90 GLY A CA 1
ATOM 725 C C . GLY A 1 90 ? -5.083 -5.227 2.352 1.00 94.62 90 GLY A C 1
ATOM 7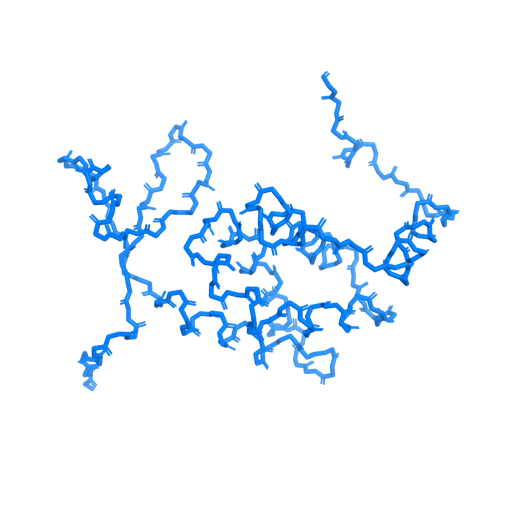26 O O . GLY A 1 90 ? -5.103 -4.856 3.525 1.00 94.62 90 GLY A O 1
ATOM 727 N N . TYR A 1 91 ? -5.923 -4.725 1.437 1.00 94.50 91 TYR A N 1
ATOM 728 C CA . TYR A 1 91 ? -6.867 -3.643 1.749 1.00 94.50 91 TYR A CA 1
ATOM 729 C C . TYR A 1 91 ? -7.854 -4.015 2.866 1.00 94.50 91 TYR A C 1
ATOM 731 O O . TYR A 1 91 ? -8.075 -3.223 3.780 1.00 94.50 91 TYR A O 1
ATOM 739 N N . SER A 1 92 ? -8.406 -5.230 2.845 1.00 92.12 92 SER A N 1
ATOM 740 C CA . SER A 1 92 ? -9.347 -5.691 3.876 1.00 92.12 92 SER A CA 1
ATOM 741 C C . SER A 1 92 ? -8.709 -5.742 5.267 1.00 92.12 92 SER A C 1
ATOM 743 O O . SER A 1 92 ? -9.305 -5.270 6.233 1.00 92.12 92 SER A O 1
ATOM 745 N N . ALA A 1 93 ? -7.470 -6.235 5.371 1.00 93.38 93 ALA A N 1
ATOM 746 C CA . ALA A 1 93 ? -6.715 -6.244 6.624 1.00 93.38 93 ALA A CA 1
ATOM 747 C C . ALA A 1 93 ? -6.459 -4.817 7.136 1.00 93.38 93 ALA A C 1
ATOM 749 O O . ALA A 1 93 ? -6.637 -4.538 8.320 1.00 93.38 93 ALA A O 1
ATOM 750 N N . LEU A 1 94 ? -6.115 -3.893 6.231 1.00 93.62 94 LEU A N 1
ATOM 751 C CA . LEU A 1 94 ? -5.938 -2.481 6.564 1.00 93.62 94 LEU A CA 1
ATOM 752 C C . LEU A 1 94 ? -7.243 -1.834 7.059 1.00 93.62 94 LEU A C 1
ATOM 754 O O . LEU A 1 94 ? -7.219 -1.062 8.014 1.00 93.62 94 LEU A O 1
ATOM 758 N N . ARG A 1 95 ? -8.388 -2.162 6.446 1.00 90.12 95 ARG A N 1
ATOM 759 C CA . ARG A 1 95 ? -9.709 -1.662 6.864 1.00 90.12 95 ARG A CA 1
ATOM 760 C C . ARG A 1 95 ? -10.090 -2.136 8.260 1.00 90.12 95 ARG A C 1
ATOM 762 O O . ARG A 1 95 ? -10.547 -1.322 9.056 1.00 90.12 95 ARG A O 1
ATOM 769 N N . VAL A 1 96 ? -9.869 -3.415 8.566 1.00 88.75 96 VAL A N 1
ATOM 770 C CA . VAL A 1 96 ? -10.108 -3.965 9.910 1.00 88.75 96 VAL A CA 1
ATOM 771 C C . VAL A 1 96 ? -9.246 -3.241 10.941 1.00 88.75 96 VAL A C 1
ATOM 773 O O . VAL A 1 96 ? -9.759 -2.819 11.973 1.00 88.75 96 VAL A O 1
ATOM 776 N N . LEU A 1 97 ? -7.968 -3.020 10.627 1.00 88.25 97 LEU A N 1
ATOM 777 C CA . LEU A 1 97 ? -7.026 -2.345 11.516 1.00 88.25 97 LEU A CA 1
ATOM 778 C C . LEU A 1 97 ? -7.481 -0.929 11.911 1.00 88.25 97 LEU A C 1
ATOM 780 O O . LEU A 1 97 ? -7.287 -0.525 13.050 1.00 88.25 97 LEU A O 1
ATOM 784 N N . LEU A 1 98 ? -8.110 -0.173 11.007 1.00 85.19 98 LEU A N 1
ATOM 785 C CA . LEU A 1 98 ? -8.576 1.187 11.310 1.00 85.19 98 LEU A CA 1
ATOM 786 C C . LEU A 1 98 ? -9.676 1.239 12.381 1.00 85.19 98 LEU A C 1
ATOM 788 O O . LEU A 1 98 ? -9.894 2.300 12.966 1.00 85.19 98 LEU A O 1
ATOM 792 N N . ASN A 1 99 ? -10.370 0.127 12.633 1.00 79.81 99 ASN A N 1
ATOM 793 C CA . ASN A 1 99 ? -11.381 0.025 13.688 1.00 79.81 99 ASN A CA 1
ATOM 794 C C . ASN A 1 99 ? -10.776 -0.263 15.072 1.00 79.81 99 ASN A C 1
ATOM 796 O O . ASN A 1 99 ? -11.497 -0.247 16.067 1.00 79.81 99 ASN A O 1
ATOM 800 N N . GLU A 1 100 ? -9.472 -0.526 15.148 1.00 78.94 100 GLU A N 1
ATOM 801 C CA . GLU A 1 100 ? -8.784 -0.843 16.395 1.00 78.94 100 GLU A CA 1
ATOM 802 C C . GLU A 1 100 ? -8.417 0.436 17.156 1.00 78.94 100 GLU A C 1
ATOM 804 O O . GLU A 1 100 ? -7.796 1.353 16.619 1.00 78.94 100 GLU A O 1
ATOM 809 N N . LEU A 1 101 ? -8.753 0.478 18.446 1.00 67.81 101 LEU A N 1
ATOM 810 C CA . LEU A 1 101 ? -8.542 1.648 19.313 1.00 67.81 101 LEU A CA 1
ATOM 811 C C . LEU A 1 101 ? -7.063 1.918 19.644 1.00 67.81 101 LEU A C 1
ATOM 813 O O . LEU A 1 101 ? -6.733 2.974 20.176 1.00 67.81 101 LEU A O 1
ATOM 817 N N . LEU A 1 102 ? -6.174 0.964 19.362 1.00 71.62 102 LEU A N 1
ATOM 818 C CA . LEU A 1 102 ? -4.785 0.964 19.834 1.00 71.62 102 LEU A CA 1
ATOM 819 C C . LEU A 1 102 ? -3.787 1.611 18.858 1.00 71.62 102 LEU A C 1
ATOM 821 O O . LEU A 1 102 ? -2.589 1.642 19.140 1.00 71.62 102 LEU A O 1
ATOM 825 N N . LEU A 1 103 ? -4.239 2.118 17.706 1.00 80.56 103 LEU A N 1
ATOM 826 C CA . LEU A 1 103 ? -3.344 2.762 16.744 1.00 80.56 103 LEU A CA 1
ATOM 827 C C . LEU A 1 103 ? -2.893 4.139 17.232 1.00 80.56 103 LEU A C 1
ATOM 829 O O . LEU A 1 103 ? -3.702 5.015 17.534 1.00 80.56 103 LEU A O 1
ATOM 833 N N . THR A 1 104 ? -1.581 4.365 17.230 1.00 84.56 104 THR A N 1
ATOM 834 C CA . THR A 1 104 ? -1.032 5.709 17.429 1.00 84.56 104 THR A CA 1
ATOM 835 C C . THR A 1 104 ? -1.406 6.615 16.252 1.00 84.56 104 THR A C 1
ATOM 837 O O . THR A 1 104 ? -1.614 6.143 15.130 1.00 84.56 104 THR A O 1
ATOM 840 N N . LYS A 1 105 ? -1.440 7.936 16.481 1.00 84.12 105 LYS A N 1
ATOM 841 C CA . LYS A 1 105 ? -1.770 8.926 15.439 1.00 84.12 105 LYS A CA 1
ATOM 842 C C . LYS A 1 105 ? -0.895 8.786 14.184 1.00 84.12 105 LYS A C 1
ATOM 844 O O . LYS A 1 105 ? -1.417 8.843 13.073 1.00 84.12 105 LYS A O 1
ATOM 849 N N . ASP A 1 106 ? 0.412 8.555 14.346 1.00 86.81 106 ASP A N 1
ATOM 850 C CA . ASP A 1 106 ? 1.335 8.369 13.213 1.00 86.81 106 ASP A CA 1
ATOM 851 C C . ASP A 1 106 ? 0.975 7.129 12.383 1.00 86.81 106 ASP A C 1
ATOM 853 O O . ASP A 1 106 ? 0.821 7.212 11.164 1.00 86.81 106 ASP A O 1
ATOM 857 N N . LEU A 1 107 ? 0.759 5.984 13.036 1.00 89.38 107 LEU A N 1
ATOM 858 C CA . LEU A 1 107 ? 0.392 4.743 12.354 1.00 89.38 107 LEU A CA 1
ATOM 859 C C . LEU A 1 107 ? -0.964 4.861 11.653 1.00 89.38 107 LEU A C 1
ATOM 861 O O . LEU A 1 107 ? -1.112 4.416 10.512 1.00 89.38 107 LEU A O 1
ATOM 865 N N . TYR A 1 108 ? -1.920 5.532 12.293 1.00 88.62 108 TYR A N 1
ATOM 866 C CA . TYR A 1 108 ? -3.214 5.840 11.699 1.00 88.62 108 TYR A CA 1
ATOM 867 C C . TYR A 1 108 ? -3.069 6.703 10.437 1.00 88.62 108 TYR A C 1
ATOM 869 O O . TYR A 1 108 ? -3.628 6.377 9.388 1.00 88.62 108 TYR A O 1
ATOM 877 N N . LYS A 1 109 ? -2.241 7.758 10.489 1.00 89.00 109 LYS A N 1
ATOM 878 C CA . LYS A 1 109 ? -1.927 8.612 9.332 1.00 89.00 109 LYS A CA 1
ATOM 879 C C . LYS A 1 109 ? -1.326 7.804 8.179 1.00 89.00 109 LYS A C 1
ATOM 881 O O . LYS A 1 109 ? -1.720 8.000 7.032 1.00 89.00 109 LYS A O 1
ATOM 886 N N . LYS A 1 110 ? -0.415 6.862 8.451 1.00 93.31 110 LYS A N 1
ATOM 887 C CA . LYS A 1 110 ? 0.156 5.976 7.414 1.00 93.31 110 LYS A CA 1
ATOM 888 C C . LYS A 1 110 ? -0.887 5.034 6.801 1.00 93.31 110 LYS A C 1
ATOM 890 O O . LYS A 1 110 ? -0.883 4.825 5.585 1.00 93.31 110 LYS A O 1
ATOM 895 N N . ALA A 1 111 ? -1.806 4.507 7.607 1.00 92.94 111 ALA A N 1
ATOM 896 C CA . ALA A 1 111 ? -2.914 3.697 7.111 1.00 92.94 111 ALA A CA 1
ATOM 897 C C . ALA A 1 111 ? -3.831 4.507 6.174 1.00 92.94 111 ALA A C 1
ATOM 899 O O . ALA A 1 111 ? -4.094 4.077 5.050 1.00 92.94 111 ALA A O 1
ATOM 900 N N . LEU A 1 112 ? -4.238 5.713 6.586 1.00 92.12 112 LEU A N 1
ATOM 901 C CA . LEU A 1 112 ? -5.039 6.614 5.750 1.00 92.12 112 LEU A CA 1
ATOM 902 C C . LEU A 1 112 ? -4.310 7.033 4.469 1.00 92.12 112 LEU A C 1
ATOM 904 O O . LEU A 1 112 ? -4.921 7.024 3.404 1.00 92.12 112 LEU A O 1
ATOM 908 N N . GLN A 1 113 ? -3.009 7.333 4.541 1.00 94.19 113 GLN A N 1
ATOM 909 C CA . GLN A 1 113 ? -2.199 7.658 3.362 1.00 94.19 113 GLN A CA 1
ATOM 910 C C . GLN A 1 113 ? -2.236 6.530 2.326 1.00 94.19 113 GLN A C 1
ATOM 912 O O . GLN A 1 113 ? -2.381 6.787 1.133 1.00 94.19 113 GLN A O 1
ATOM 917 N N . THR A 1 114 ? -2.144 5.278 2.780 1.00 95.44 114 THR A N 1
ATOM 918 C CA . THR A 1 114 ? -2.238 4.108 1.897 1.00 95.44 114 THR A CA 1
ATOM 919 C C . THR A 1 114 ? -3.595 4.055 1.199 1.00 95.44 114 THR A C 1
ATOM 921 O O . THR A 1 114 ? -3.657 3.852 -0.011 1.00 95.44 114 THR A O 1
ATOM 924 N N . ILE A 1 115 ? -4.688 4.274 1.937 1.00 94.50 115 ILE A N 1
ATOM 925 C CA . ILE A 1 115 ? -6.043 4.295 1.370 1.00 94.50 115 ILE A CA 1
ATOM 926 C C . ILE A 1 115 ? -6.198 5.437 0.363 1.00 94.50 115 ILE A C 1
ATOM 928 O O . ILE A 1 115 ? -6.693 5.210 -0.738 1.00 94.50 115 ILE A O 1
ATOM 932 N N . LEU A 1 116 ? -5.729 6.640 0.697 1.00 93.44 116 LEU A N 1
ATOM 933 C CA . LEU A 1 116 ? -5.753 7.786 -0.209 1.00 93.44 116 LEU A CA 1
ATOM 934 C C . LEU A 1 116 ? -5.007 7.483 -1.512 1.00 93.44 116 LEU A C 1
ATOM 936 O O . LEU A 1 116 ? -5.500 7.787 -2.594 1.00 93.44 116 LEU A O 1
ATOM 940 N N . ASN A 1 117 ? -3.843 6.845 -1.422 1.00 94.56 117 ASN A N 1
ATOM 941 C CA . ASN A 1 117 ? -3.062 6.465 -2.590 1.00 94.56 117 ASN A CA 1
ATOM 942 C C . ASN A 1 117 ? -3.762 5.393 -3.450 1.00 94.56 117 ASN A C 1
ATOM 944 O O . ASN A 1 117 ? -3.682 5.454 -4.678 1.00 94.56 117 ASN A O 1
ATOM 948 N N . LEU A 1 118 ? -4.503 4.457 -2.839 1.00 95.62 118 LEU A N 1
ATOM 949 C CA . LEU A 1 118 ? -5.342 3.490 -3.564 1.00 95.62 118 LEU A CA 1
ATOM 950 C C . LEU A 1 118 ? -6.490 4.174 -4.323 1.00 95.62 118 LEU A C 1
ATOM 952 O O . LEU A 1 118 ? -6.803 3.762 -5.441 1.00 95.62 118 LEU A O 1
ATOM 956 N N . ILE A 1 119 ? -7.083 5.226 -3.745 1.00 94.25 119 ILE A N 1
ATOM 957 C CA . ILE A 1 119 ? -8.101 6.061 -4.404 1.00 94.25 119 ILE A CA 1
ATOM 958 C C . ILE A 1 119 ? -7.470 6.834 -5.567 1.00 94.25 119 ILE A C 1
ATOM 960 O O . ILE A 1 119 ? -7.938 6.731 -6.698 1.00 94.25 119 ILE A O 1
ATOM 964 N N . LYS A 1 120 ? -6.358 7.546 -5.321 1.00 92.62 120 LYS A N 1
ATOM 965 C CA . LYS A 1 120 ? -5.616 8.30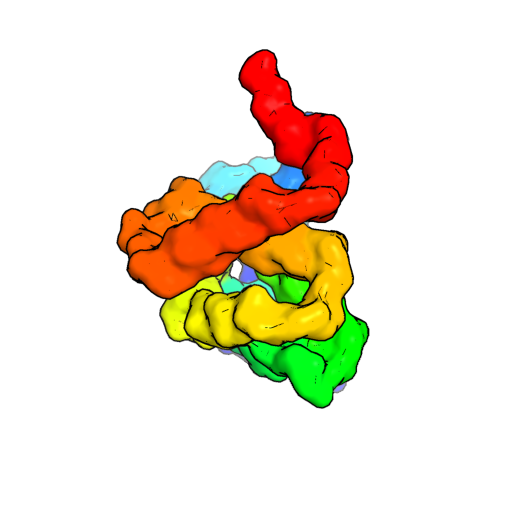6 -6.348 1.00 92.62 120 LYS A CA 1
ATOM 966 C C . LYS A 1 120 ? -5.164 7.419 -7.516 1.00 92.62 120 LYS A C 1
ATOM 968 O O . LYS A 1 120 ? -5.172 7.857 -8.660 1.00 92.62 120 LYS A O 1
ATOM 973 N N . SER A 1 121 ? -4.821 6.163 -7.234 1.00 92.44 121 SER A N 1
ATOM 974 C CA . SER A 1 121 ? -4.428 5.161 -8.234 1.00 92.44 121 SER A CA 1
ATOM 975 C C . SER A 1 121 ? -5.613 4.440 -8.899 1.00 92.44 121 SER A C 1
ATOM 977 O O . SER A 1 121 ? -5.395 3.508 -9.668 1.00 92.44 121 SER A O 1
ATOM 979 N N . ASN A 1 122 ? -6.857 4.845 -8.615 1.00 94.06 122 ASN A N 1
ATOM 980 C CA . ASN A 1 122 ? -8.095 4.297 -9.185 1.00 94.06 122 ASN A CA 1
ATOM 981 C C . ASN A 1 122 ? -8.373 2.809 -8.863 1.00 94.06 122 ASN A C 1
ATOM 983 O O . ASN A 1 122 ? -9.140 2.151 -9.572 1.00 94.06 122 ASN A O 1
ATOM 987 N N . TYR A 1 123 ? -7.767 2.272 -7.796 1.00 94.00 123 TYR A N 1
ATOM 988 C CA . TYR A 1 123 ? -8.021 0.903 -7.321 1.00 94.00 123 TYR A CA 1
ATOM 989 C C . TYR A 1 123 ? -9.152 0.838 -6.292 1.00 94.00 123 TYR A C 1
ATOM 991 O O . TYR A 1 123 ? -9.865 -0.159 -6.238 1.00 94.00 123 TYR A O 1
ATOM 999 N N . LEU A 1 124 ? -9.349 1.900 -5.506 1.00 91.88 124 LEU A N 1
ATOM 1000 C CA . LEU A 1 124 ? -10.479 2.038 -4.588 1.00 91.88 124 LEU A CA 1
ATOM 1001 C C . LEU A 1 124 ? -11.416 3.138 -5.097 1.00 91.88 124 LEU A C 1
ATOM 1003 O O . LEU A 1 124 ? -11.110 4.319 -4.958 1.00 91.88 124 LEU A O 1
ATOM 1007 N N . LYS A 1 125 ? -12.533 2.738 -5.712 1.00 88.31 125 LYS A N 1
ATOM 1008 C CA . LYS A 1 125 ? -13.492 3.663 -6.343 1.00 88.31 125 LYS A CA 1
ATOM 1009 C C . LYS A 1 125 ? -14.655 4.031 -5.432 1.00 88.31 125 LYS A C 1
ATOM 1011 O O . LYS A 1 125 ? -15.066 5.184 -5.405 1.00 88.31 125 LYS A O 1
ATOM 1016 N N . ASP A 1 126 ? -15.122 3.060 -4.658 1.00 85.81 126 ASP A N 1
ATOM 1017 C CA . ASP A 1 126 ? -16.278 3.214 -3.789 1.00 85.81 126 ASP A CA 1
ATOM 1018 C C . ASP A 1 126 ? -15.847 3.083 -2.331 1.00 85.81 126 ASP A C 1
ATOM 1020 O O . ASP A 1 126 ? -15.133 2.150 -1.953 1.00 85.81 126 ASP A O 1
ATOM 1024 N N . LEU A 1 127 ? -16.282 4.035 -1.507 1.00 85.94 127 LEU A N 1
ATOM 1025 C CA . LEU A 1 127 ? -16.119 3.975 -0.060 1.00 85.94 127 LEU A CA 1
ATOM 1026 C C . LEU A 1 127 ? -17.445 3.543 0.552 1.00 85.94 127 LEU A C 1
ATOM 1028 O O . LEU A 1 127 ? -18.475 4.184 0.343 1.00 85.94 127 LEU A O 1
ATOM 1032 N N . ASP A 1 128 ? -17.411 2.453 1.313 1.00 86.81 128 ASP A N 1
ATOM 1033 C CA . ASP A 1 128 ? -18.593 1.968 2.008 1.00 86.81 128 ASP A CA 1
ATOM 1034 C C . ASP A 1 128 ? -19.072 2.979 3.072 1.00 86.81 128 ASP A C 1
ATOM 1036 O O . ASP A 1 128 ? -18.313 3.803 3.598 1.00 86.81 128 ASP A O 1
ATOM 1040 N N . LYS A 1 129 ? -20.373 2.929 3.382 1.00 86.00 129 LYS A N 1
ATOM 1041 C CA . LYS A 1 129 ? -21.008 3.841 4.343 1.00 86.00 129 LYS A CA 1
ATOM 1042 C C . LYS A 1 129 ? -20.345 3.773 5.720 1.00 86.00 129 LYS A C 1
ATOM 1044 O O . LYS A 1 129 ? -20.221 4.807 6.378 1.00 86.00 129 LYS A O 1
ATOM 1049 N N . ASP A 1 130 ? -19.911 2.591 6.145 1.00 85.12 130 ASP A N 1
ATOM 1050 C CA . ASP A 1 130 ? -19.293 2.393 7.455 1.00 85.12 130 ASP A CA 1
ATOM 1051 C C . ASP A 1 130 ? -17.945 3.115 7.536 1.00 85.12 130 ASP A C 1
ATOM 1053 O O . ASP A 1 130 ? -17.645 3.763 8.542 1.00 85.12 130 ASP A O 1
ATOM 1057 N N . PHE A 1 131 ? -17.165 3.106 6.452 1.00 84.94 131 PHE A N 1
ATOM 1058 C CA . PHE A 1 131 ? -15.928 3.864 6.350 1.00 84.94 131 PHE A CA 1
ATOM 1059 C C . PHE A 1 131 ? -16.179 5.364 6.373 1.00 84.94 131 PHE A C 1
ATOM 1061 O O . PHE A 1 131 ? -15.497 6.094 7.086 1.00 84.94 131 PHE A O 1
ATOM 1068 N N . LEU A 1 132 ? -17.167 5.840 5.616 1.00 84.75 132 LEU A N 1
ATOM 1069 C CA . LEU A 1 132 ? -17.507 7.261 5.588 1.00 84.75 132 LEU A CA 1
ATOM 1070 C C . LEU A 1 132 ? -17.949 7.751 6.972 1.00 84.75 132 LEU A C 1
ATOM 1072 O O . LEU A 1 132 ? -17.544 8.828 7.410 1.00 84.75 132 LEU A O 1
ATOM 1076 N N . LEU A 1 133 ? -18.727 6.945 7.700 1.00 83.31 133 LEU A N 1
ATOM 1077 C CA . LEU A 1 133 ? -19.106 7.232 9.084 1.00 83.31 133 LEU A CA 1
ATOM 1078 C C . LEU A 1 133 ? -17.897 7.238 10.024 1.00 83.31 133 LEU A C 1
ATOM 1080 O O . LEU A 1 133 ? -17.824 8.085 10.915 1.00 83.31 133 LEU A O 1
ATOM 1084 N N . GLN A 1 134 ? -16.944 6.330 9.825 1.00 80.19 134 GLN A N 1
ATOM 1085 C CA . GLN A 1 134 ? -15.689 6.304 10.570 1.00 80.19 134 GLN A CA 1
ATOM 1086 C C . GLN A 1 134 ? -14.854 7.568 10.318 1.00 80.19 134 GLN A C 1
ATOM 1088 O O . GLN A 1 134 ? -14.450 8.221 11.277 1.00 80.19 134 GLN A O 1
ATOM 1093 N N . LEU A 1 135 ? -14.664 7.968 9.057 1.00 81.31 135 LEU A N 1
ATOM 1094 C CA . LEU A 1 135 ? -13.969 9.208 8.693 1.00 81.31 135 LEU A CA 1
ATOM 1095 C C . LEU A 1 135 ? -14.658 10.437 9.294 1.00 81.31 135 LEU A C 1
ATOM 1097 O O . LEU A 1 135 ? -14.002 11.289 9.887 1.00 81.31 135 LEU A O 1
ATOM 1101 N N . LYS A 1 136 ? -15.993 10.489 9.227 1.00 80.31 136 LYS A N 1
ATOM 1102 C CA . LYS A 1 136 ? -16.790 11.549 9.850 1.00 80.31 136 LYS A CA 1
ATOM 1103 C C . LYS A 1 136 ? -16.553 11.630 11.361 1.00 80.31 136 LYS A C 1
ATOM 1105 O O . LYS A 1 136 ? -16.378 12.726 11.882 1.00 80.31 136 LYS A O 1
ATOM 1110 N N . LYS A 1 137 ? -16.529 10.495 12.070 1.00 76.69 137 LYS A N 1
ATOM 1111 C CA . LYS A 1 137 ? -16.247 10.462 13.517 1.00 76.69 137 LYS A CA 1
ATOM 1112 C C . LYS A 1 137 ? -14.857 11.001 13.850 1.00 76.69 137 LYS A C 1
ATOM 1114 O O . LYS A 1 137 ? -14.713 11.652 14.873 1.00 76.69 137 LYS A O 1
ATOM 1119 N N . ILE A 1 138 ? -13.862 10.754 13.001 1.00 73.69 138 ILE A N 1
ATOM 1120 C CA . ILE A 1 138 ? -12.494 11.257 13.198 1.00 73.69 138 ILE A CA 1
ATOM 1121 C C . ILE A 1 138 ? -12.456 12.775 13.041 1.00 73.69 138 ILE A C 1
ATOM 1123 O O . ILE A 1 138 ? -11.917 13.455 13.906 1.00 73.69 138 ILE A O 1
ATOM 1127 N N . ILE A 1 139 ? -13.078 13.300 11.982 1.00 70.88 139 ILE A N 1
ATOM 1128 C CA . ILE A 1 139 ? -13.132 14.744 11.706 1.00 70.88 139 ILE A CA 1
ATOM 1129 C C . ILE A 1 139 ? -13.874 15.501 12.817 1.00 70.88 139 ILE A C 1
ATOM 1131 O O . ILE A 1 139 ? -13.490 16.611 13.159 1.00 70.88 139 ILE A O 1
ATOM 1135 N N . ILE A 1 140 ? -14.941 14.907 13.361 1.00 69.44 140 ILE A N 1
ATOM 1136 C CA . ILE A 1 140 ? -15.789 15.533 14.390 1.00 69.44 140 ILE A CA 1
ATOM 1137 C C . ILE A 1 140 ? -15.272 15.264 15.811 1.00 69.44 140 ILE A C 1
ATOM 1139 O O . ILE A 1 140 ? -15.745 15.883 16.758 1.00 69.44 140 ILE A O 1
ATOM 1143 N N . SER A 1 141 ? -14.325 14.342 15.999 1.00 64.81 141 SER A N 1
ATOM 1144 C CA . SER A 1 141 ? -13.740 14.138 17.324 1.00 64.81 141 SER A CA 1
ATOM 1145 C C . SER A 1 141 ? -13.033 15.417 17.777 1.00 64.81 141 SER A C 1
ATOM 1147 O O . SER A 1 141 ? -12.291 16.003 16.994 1.00 64.81 141 SER A O 1
ATOM 1149 N N . ASP A 1 142 ? -13.216 15.816 19.041 1.00 53.44 142 ASP A N 1
ATOM 1150 C CA . ASP A 1 142 ? -12.584 16.995 19.671 1.00 53.44 142 ASP A CA 1
ATOM 1151 C C . ASP A 1 142 ? -11.045 16.894 19.775 1.00 53.44 142 ASP A C 1
ATOM 1153 O O . ASP A 1 142 ? -10.401 17.572 20.578 1.00 53.44 142 ASP A O 1
ATOM 1157 N N . GLN A 1 143 ? -10.418 16.009 18.998 1.00 56.03 143 GLN A N 1
ATOM 1158 C CA . GLN A 1 143 ? -8.977 15.953 18.906 1.00 56.03 143 GLN A CA 1
ATOM 1159 C C . GLN A 1 143 ? -8.487 17.155 18.096 1.00 56.03 143 GLN A C 1
ATOM 1161 O O . GLN A 1 143 ? -8.895 17.312 16.945 1.00 56.03 143 GLN A O 1
ATOM 1166 N N . PRO A 1 144 ? -7.580 17.980 18.647 1.00 53.16 144 PRO A N 1
ATOM 1167 C CA . PRO A 1 144 ? -6.983 19.065 17.888 1.00 53.16 144 PRO A CA 1
ATOM 1168 C C . PRO A 1 144 ? -6.299 18.485 16.645 1.00 53.16 144 PRO A C 1
ATOM 1170 O O . PRO A 1 144 ? -5.401 17.640 16.746 1.00 53.16 144 PRO A O 1
ATOM 1173 N N . ILE A 1 145 ? -6.771 18.908 15.473 1.00 51.72 145 ILE A N 1
ATOM 1174 C CA . ILE A 1 145 ? -6.128 18.643 14.189 1.00 51.72 145 ILE A CA 1
ATOM 1175 C C . ILE A 1 145 ? -4.938 19.602 14.116 1.00 51.72 145 ILE A C 1
ATOM 1177 O O . ILE A 1 145 ? -5.125 20.815 14.125 1.00 51.72 145 ILE A O 1
ATOM 1181 N N . GLU A 1 146 ? -3.713 19.075 14.094 1.00 50.91 146 GLU A N 1
ATOM 1182 C CA . GLU A 1 146 ? -2.516 19.901 13.900 1.00 50.91 146 GLU A CA 1
ATOM 1183 C C . GLU A 1 146 ? -2.596 20.605 12.535 1.00 50.91 146 GLU A C 1
ATOM 1185 O O . GLU A 1 146 ? -2.796 19.943 11.515 1.00 50.91 146 GLU A O 1
ATOM 1190 N N . GLU A 1 147 ? -2.416 21.931 12.503 1.00 50.50 147 GLU A N 1
ATOM 1191 C CA . GLU A 1 147 ? -2.507 22.754 11.280 1.00 50.50 147 GLU A CA 1
ATOM 1192 C C . GLU A 1 147 ? -1.607 22.245 10.141 1.00 50.50 147 GLU A C 1
ATOM 1194 O O . GLU A 1 147 ? -1.975 22.350 8.977 1.00 50.50 147 GLU A O 1
ATOM 1199 N N . GLY A 1 148 ? -0.486 21.581 10.454 1.00 48.31 148 GLY A N 1
ATOM 1200 C CA . GLY A 1 148 ? 0.406 20.962 9.464 1.00 48.31 148 GLY A CA 1
ATOM 1201 C C . GLY A 1 148 ? -0.152 19.719 8.750 1.00 48.31 148 GLY A C 1
ATOM 1202 O O . GLY A 1 148 ? 0.550 19.108 7.943 1.00 48.31 148 GLY A O 1
ATOM 1203 N N . ILE A 1 149 ? -1.377 19.289 9.069 1.00 45.72 149 ILE A N 1
ATOM 1204 C CA . ILE A 1 149 ? -2.088 18.190 8.394 1.00 45.72 149 ILE A CA 1
ATOM 1205 C C . ILE A 1 149 ? -3.040 18.730 7.318 1.00 45.72 149 ILE A C 1
ATOM 1207 O O . ILE A 1 149 ? -3.399 17.990 6.401 1.00 45.72 149 ILE A O 1
ATOM 1211 N N . ILE A 1 150 ? -3.435 20.002 7.404 1.00 50.84 150 ILE A N 1
ATOM 1212 C CA . ILE A 1 150 ? -4.298 20.632 6.408 1.00 50.84 150 ILE A CA 1
ATOM 1213 C C . ILE A 1 150 ? -3.423 20.994 5.207 1.00 50.84 150 ILE A C 1
ATOM 1215 O O . ILE A 1 150 ? -2.528 21.828 5.304 1.00 50.84 150 ILE A O 1
ATOM 1219 N N . GLU A 1 151 ? -3.667 20.336 4.075 1.00 44.81 151 GLU A N 1
ATOM 1220 C CA . GLU A 1 151 ? -3.055 20.700 2.798 1.00 44.81 151 GLU A CA 1
ATOM 1221 C C . GLU A 1 151 ? -3.580 22.101 2.430 1.00 44.81 151 GLU A C 1
ATOM 1223 O O . GLU A 1 151 ? -4.747 22.263 2.072 1.00 44.81 151 GLU A O 1
ATOM 1228 N N . THR A 1 152 ? -2.762 23.139 2.617 1.00 41.72 152 THR A N 1
ATOM 1229 C CA . THR A 1 152 ? -3.084 24.491 2.149 1.00 41.72 152 THR A CA 1
ATOM 1230 C C . THR A 1 152 ? -2.929 24.520 0.633 1.00 41.72 152 THR A C 1
ATOM 1232 O O . THR A 1 152 ? -1.865 24.156 0.128 1.00 41.72 152 THR A O 1
ATOM 1235 N N . ALA A 1 153 ? -4.005 24.904 -0.057 1.00 42.97 153 ALA A N 1
ATOM 1236 C CA . ALA A 1 153 ? -4.061 25.075 -1.509 1.00 42.97 153 ALA A CA 1
ATOM 1237 C C . ALA A 1 153 ? -3.068 26.125 -2.028 1.00 42.97 153 ALA A C 1
ATOM 1239 O O . ALA A 1 153 ? -2.793 27.095 -1.283 1.00 42.97 153 ALA A O 1
#

Radius of gyration: 17.11 Å; chains: 1; bounding box: 45×45×41 Å